Protein AF-A0A5K1CAE0-F1 (afdb_monomer_lite)

Organism: NCBI:txid210225

Sequence (84 aa):
RRAIGKTTLAKMVFNEVKEQFGNHNWWVCASEKPNHMGLLQKILKEVCKKSEGEPLKDSTSFPGLCTRLQSELSKCKFLLVLDD

Foldseek 3Di:
DPDPCPVVVVVVVCVVCVVVFPPQEDEAECVVPVDPLRSLVRLLCGLCVPVPDDDPPDDPDPVVSVVSSCVSPVVGDHHYHHHD

Radius of gyration: 14.09 Å; chains: 1; bounding box: 32×30×35 Å

Secondary structure (DSSP, 8-state):
---SSHHHHHHHHHHHHGGGGTT-EEEEESTTS-SHHHHHHHHHHHHHTT-TT--S-S--SHHHHHHHHHHHHHTS--EEEEE-

pLDDT: mean 85.02, std 14.22, range [47.94, 97.88]

Structure (mmCIF, N/CA/C/O backbone):
data_AF-A0A5K1CAE0-F1
#
_entry.id   AF-A0A5K1CAE0-F1
#
loop_
_atom_site.group_PDB
_atom_site.id
_atom_site.type_symbol
_atom_site.label_atom_id
_atom_site.label_alt_id
_atom_site.label_comp_id
_atom_site.label_asym_id
_atom_site.label_entity_id
_atom_site.label_seq_id
_atom_site.pdbx_PDB_ins_code
_atom_site.Cartn_x
_atom_site.Cartn_y
_atom_site.Cartn_z
_atom_site.occupancy
_atom_site.B_iso_or_equiv
_atom_site.auth_seq_id
_atom_site.auth_comp_id
_atom_site.auth_asym_id
_atom_site.auth_atom_id
_atom_site.pdbx_PDB_model_num
ATOM 1 N N . ARG A 1 1 ? 4.730 -11.529 -20.547 1.00 49.25 1 ARG A N 1
ATOM 2 C CA . ARG A 1 1 ? 3.653 -10.804 -21.270 1.00 49.25 1 ARG A CA 1
ATOM 3 C C . ARG A 1 1 ? 3.248 -9.585 -20.446 1.00 49.25 1 ARG A C 1
ATOM 5 O O . ARG A 1 1 ? 2.765 -9.772 -19.335 1.00 49.25 1 ARG A O 1
ATOM 12 N N . ARG A 1 2 ? 3.490 -8.369 -20.952 1.00 61.28 2 ARG A N 1
ATOM 13 C CA . ARG A 1 2 ? 2.945 -7.121 -20.386 1.00 61.28 2 ARG A CA 1
ATOM 14 C C . ARG A 1 2 ? 1.462 -6.985 -20.771 1.00 61.28 2 ARG A C 1
ATOM 16 O O . ARG A 1 2 ? 1.090 -7.407 -21.858 1.00 61.28 2 ARG A O 1
ATOM 23 N N . ALA A 1 3 ? 0.676 -6.429 -19.846 1.00 65.00 3 ALA A N 1
ATOM 24 C CA . ALA A 1 3 ? -0.723 -5.990 -19.948 1.00 65.00 3 ALA A CA 1
ATOM 25 C C . ALA A 1 3 ? -1.789 -7.011 -20.425 1.00 65.00 3 ALA A C 1
ATOM 27 O O . ALA A 1 3 ? -2.071 -7.144 -21.606 1.00 65.00 3 ALA A O 1
ATOM 28 N N . ILE A 1 4 ? -2.476 -7.644 -19.462 1.00 75.44 4 ILE A N 1
ATOM 29 C CA . ILE A 1 4 ? -3.802 -8.293 -19.640 1.00 75.44 4 ILE A CA 1
ATOM 30 C C . ILE A 1 4 ? -4.915 -7.466 -18.944 1.00 75.44 4 ILE A C 1
ATOM 32 O O . ILE A 1 4 ? -6.003 -7.941 -18.666 1.00 75.44 4 ILE A O 1
ATOM 36 N N . GLY A 1 5 ? -4.652 -6.188 -18.639 1.00 86.31 5 GLY A N 1
ATOM 37 C CA . GLY A 1 5 ? -5.638 -5.325 -17.973 1.00 86.31 5 GLY A CA 1
ATOM 38 C C . GLY A 1 5 ? -5.734 -5.511 -16.454 1.00 86.31 5 GLY A C 1
ATOM 39 O O . GLY A 1 5 ? -6.722 -5.101 -15.861 1.00 86.31 5 GLY A O 1
ATOM 40 N N . LYS A 1 6 ? -4.706 -6.079 -15.801 1.00 91.50 6 LYS A N 1
ATOM 41 C CA . LYS A 1 6 ? -4.635 -6.212 -14.329 1.00 91.50 6 LYS A CA 1
ATOM 42 C C . LYS A 1 6 ? -4.844 -4.875 -13.613 1.00 91.50 6 LYS A C 1
ATOM 44 O O . LYS A 1 6 ? -5.767 -4.745 -12.818 1.00 91.50 6 LYS A O 1
ATOM 49 N N . THR A 1 7 ? -4.039 -3.873 -13.962 1.00 92.50 7 THR A N 1
ATOM 50 C CA . THR A 1 7 ? -4.168 -2.507 -13.440 1.00 92.50 7 THR A CA 1
ATOM 51 C C . THR A 1 7 ? -5.535 -1.906 -13.770 1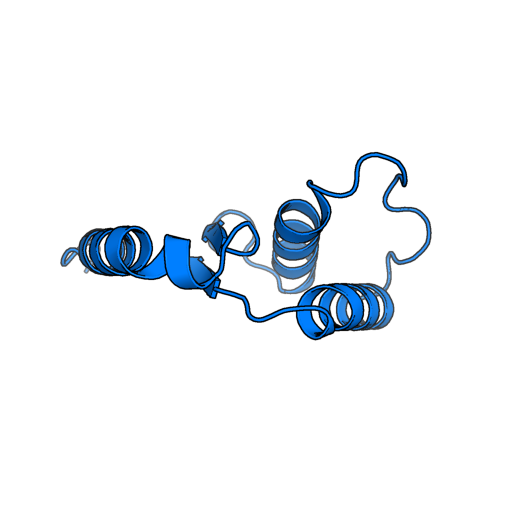.00 92.50 7 THR A C 1
ATOM 53 O O . THR A 1 7 ? -6.114 -1.220 -12.936 1.00 92.50 7 THR A O 1
ATOM 56 N N . THR A 1 8 ? -6.093 -2.192 -14.952 1.00 94.38 8 THR A N 1
ATOM 57 C CA . THR A 1 8 ? -7.438 -1.731 -15.334 1.00 94.38 8 THR A CA 1
ATOM 58 C C . THR A 1 8 ? -8.504 -2.301 -14.403 1.00 94.38 8 THR A C 1
ATOM 60 O O . THR A 1 8 ? -9.276 -1.537 -13.832 1.00 94.38 8 THR A O 1
ATOM 63 N N . LEU A 1 9 ? -8.509 -3.619 -14.189 1.00 95.25 9 LEU A N 1
ATOM 64 C CA . LEU A 1 9 ? -9.451 -4.278 -13.288 1.00 95.25 9 LEU A CA 1
ATOM 65 C C . LEU A 1 9 ? -9.281 -3.787 -11.844 1.00 95.25 9 LEU A C 1
ATOM 67 O O . LEU A 1 9 ? -10.262 -3.445 -11.192 1.00 95.25 9 LEU A O 1
ATOM 71 N N . ALA A 1 10 ? -8.041 -3.679 -11.362 1.00 95.50 10 ALA A N 1
ATOM 72 C CA . ALA A 1 10 ? -7.764 -3.171 -10.022 1.00 95.50 10 ALA A CA 1
ATOM 73 C C . ALA A 1 10 ? -8.250 -1.719 -9.841 1.00 95.50 10 ALA A C 1
ATOM 75 O O . ALA A 1 10 ? -8.815 -1.396 -8.800 1.00 95.50 10 ALA A O 1
ATOM 76 N N . LYS A 1 11 ? -8.112 -0.855 -10.860 1.00 95.75 11 LYS A N 1
ATOM 77 C CA . LYS A 1 11 ? -8.646 0.520 -10.834 1.00 95.75 11 LYS A CA 1
ATOM 78 C C . LYS A 1 11 ? -10.170 0.548 -10.804 1.00 95.75 11 LYS A C 1
ATOM 80 O O . LYS A 1 11 ? -10.732 1.385 -10.103 1.00 95.75 11 LYS A O 1
ATOM 85 N N . MET A 1 12 ? -10.832 -0.342 -11.548 1.00 97.31 12 MET A N 1
ATOM 86 C CA . MET A 1 12 ? -12.293 -0.462 -11.517 1.00 97.31 12 MET A CA 1
ATOM 87 C C . MET A 1 12 ? -12.773 -0.808 -10.106 1.00 97.31 12 MET A C 1
ATOM 89 O O . MET A 1 12 ? -13.556 -0.053 -9.538 1.00 97.31 12 MET A O 1
ATOM 93 N N . VAL A 1 13 ? -12.216 -1.868 -9.509 1.00 97.00 13 VAL A N 1
ATOM 94 C CA . VAL A 1 13 ? -12.562 -2.288 -8.142 1.00 97.00 13 VAL A CA 1
ATOM 95 C C . VAL A 1 13 ? -12.236 -1.189 -7.128 1.00 97.00 13 VAL A C 1
ATOM 97 O O . VAL A 1 13 ? -13.064 -0.874 -6.281 1.00 97.00 13 VAL A O 1
ATOM 100 N N . PHE A 1 14 ? -11.065 -0.551 -7.227 1.00 97.12 14 PHE A N 1
ATOM 101 C CA . PHE A 1 14 ? -10.681 0.543 -6.332 1.00 97.12 14 PHE A CA 1
ATOM 102 C C . PHE A 1 14 ? -11.682 1.701 -6.378 1.00 97.12 14 PHE A C 1
ATOM 104 O O . PHE A 1 14 ? -12.113 2.175 -5.332 1.00 97.12 14 PHE A O 1
ATOM 111 N N . ASN A 1 15 ? -12.087 2.139 -7.573 1.00 97.06 15 ASN A N 1
ATOM 112 C CA . ASN A 1 15 ? -13.058 3.223 -7.717 1.00 97.06 15 ASN A CA 1
ATOM 113 C C . ASN A 1 15 ? -14.444 2.863 -7.174 1.00 97.06 15 ASN A C 1
ATOM 115 O O . ASN A 1 15 ? -15.124 3.750 -6.667 1.00 97.06 15 ASN A O 1
ATOM 119 N N . GLU A 1 16 ? -14.841 1.594 -7.261 1.00 97.88 16 GLU A N 1
ATOM 120 C CA . GLU A 1 16 ? -16.119 1.103 -6.745 1.00 97.88 16 GLU A CA 1
ATOM 121 C C . GLU A 1 16 ? -16.152 1.070 -5.210 1.00 97.88 16 GLU A C 1
ATOM 123 O O . GLU A 1 16 ? -17.164 1.418 -4.604 1.00 97.88 16 GLU A O 1
ATOM 128 N N . VAL A 1 17 ? -15.043 0.692 -4.561 1.00 97.06 17 VAL A N 1
ATOM 129 C CA . VAL A 1 17 ? -15.035 0.445 -3.108 1.00 97.06 17 VAL A CA 1
ATOM 130 C C . VAL A 1 17 ? -14.378 1.545 -2.272 1.00 97.06 17 VAL A C 1
ATOM 132 O O . VAL A 1 17 ? -14.584 1.559 -1.060 1.00 97.06 17 VAL A O 1
ATOM 135 N N . LYS A 1 18 ? -13.604 2.473 -2.861 1.00 96.31 18 LYS A N 1
ATOM 136 C CA . LYS A 1 18 ? -12.793 3.463 -2.113 1.00 96.31 18 LYS A CA 1
ATOM 137 C C . LYS A 1 18 ? -13.586 4.306 -1.111 1.00 96.31 18 LYS A C 1
ATOM 139 O O . LYS A 1 18 ? -13.064 4.603 -0.040 1.00 96.31 18 LYS A O 1
ATOM 144 N N . GLU A 1 19 ? -14.843 4.633 -1.411 1.00 96.06 19 GLU A N 1
ATOM 145 C CA . GLU A 1 19 ? -15.695 5.442 -0.527 1.00 96.06 19 GLU A CA 1
ATOM 146 C C . GLU A 1 19 ? -15.977 4.727 0.807 1.00 96.06 19 GLU A C 1
ATOM 148 O O . GLU A 1 19 ? -16.087 5.368 1.849 1.00 96.06 19 GLU A O 1
ATOM 153 N N . GLN A 1 20 ? -15.971 3.386 0.826 1.00 96.75 2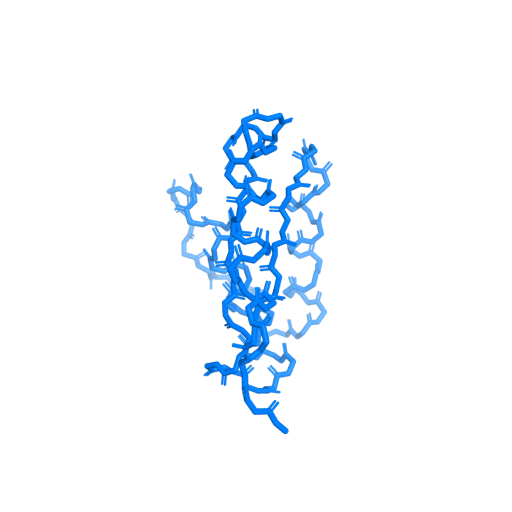0 GLN A N 1
ATOM 154 C CA . GLN A 1 20 ? -16.120 2.583 2.051 1.00 96.75 20 GLN A CA 1
ATOM 155 C C . GLN A 1 20 ? -14.915 2.688 3.003 1.00 96.75 20 GLN A C 1
ATOM 157 O O . GLN A 1 20 ? -14.970 2.194 4.134 1.00 96.75 20 GLN A O 1
ATOM 162 N N . PHE A 1 21 ? -13.819 3.284 2.533 1.00 95.50 21 PHE A N 1
ATOM 163 C CA . PHE A 1 21 ? -12.581 3.519 3.275 1.00 95.50 21 PHE A CA 1
ATOM 164 C C . PHE A 1 21 ? -12.350 5.019 3.533 1.00 95.50 21 PHE A C 1
ATOM 166 O O . PHE A 1 21 ? -11.308 5.411 4.067 1.00 95.50 21 PHE A O 1
ATOM 173 N N . GLY A 1 22 ? -13.320 5.872 3.175 1.00 91.75 22 GLY A N 1
ATOM 174 C CA . GLY A 1 22 ? -13.245 7.321 3.331 1.00 91.75 22 GLY A CA 1
ATOM 175 C C . GLY A 1 22 ? -11.953 7.881 2.744 1.00 91.75 22 GLY A C 1
ATOM 176 O O . GLY A 1 22 ? -11.550 7.532 1.643 1.00 91.75 22 GLY A O 1
ATOM 177 N N . ASN A 1 23 ? -11.247 8.707 3.512 1.00 91.25 23 ASN A N 1
ATOM 178 C CA . ASN A 1 23 ? -9.983 9.308 3.091 1.00 91.25 23 ASN A CA 1
ATOM 179 C C . ASN A 1 23 ? -8.764 8.365 3.130 1.00 91.25 23 ASN A C 1
ATOM 181 O O . ASN A 1 23 ? -7.678 8.791 2.737 1.00 91.25 23 ASN A O 1
ATOM 185 N N . HIS A 1 24 ? -8.912 7.117 3.567 1.00 94.12 24 HIS A N 1
ATOM 186 C CA . HIS A 1 24 ? -7.807 6.175 3.771 1.00 94.12 24 HIS A CA 1
ATOM 187 C C . HIS A 1 24 ? -7.739 5.154 2.635 1.00 94.12 24 HIS A C 1
ATOM 189 O O . HIS A 1 24 ? -7.722 3.941 2.845 1.00 94.12 24 HIS A O 1
ATOM 195 N N . ASN A 1 25 ? -7.749 5.665 1.406 1.00 95.38 25 ASN A N 1
ATOM 196 C CA . ASN A 1 25 ? -7.560 4.886 0.194 1.00 95.38 25 ASN A CA 1
ATOM 197 C C . ASN A 1 25 ? -6.341 5.428 -0.563 1.00 95.38 25 ASN A C 1
ATOM 199 O O . ASN A 1 25 ? -6.257 6.625 -0.840 1.00 95.38 25 ASN A O 1
ATOM 203 N N . TRP A 1 26 ? -5.379 4.557 -0.861 1.00 95.50 26 TRP A N 1
ATOM 204 C CA . TRP A 1 26 ? -4.117 4.933 -1.497 1.00 95.50 26 TRP A CA 1
ATOM 205 C C . TRP A 1 26 ? -3.730 3.942 -2.588 1.00 95.50 26 TRP A C 1
ATOM 207 O O . TRP A 1 26 ? -3.942 2.735 -2.464 1.00 95.50 26 TRP A O 1
ATOM 217 N N . TRP A 1 27 ? -3.110 4.468 -3.640 1.00 95.44 27 TRP A N 1
ATOM 218 C CA . TRP A 1 27 ? -2.575 3.699 -4.755 1.00 95.44 27 TRP A CA 1
ATOM 219 C C . TRP A 1 27 ? -1.096 4.029 -4.925 1.00 95.44 27 TRP A C 1
ATOM 221 O O . TRP A 1 27 ? -0.735 5.177 -5.183 1.00 95.44 27 TRP A O 1
ATOM 231 N N . VAL A 1 28 ? -0.233 3.027 -4.784 1.00 93.19 28 VAL A N 1
ATOM 232 C CA . VAL A 1 28 ? 1.221 3.180 -4.838 1.00 93.19 28 VAL A CA 1
ATOM 233 C C . VAL A 1 28 ? 1.767 2.327 -5.975 1.00 93.19 28 VAL A C 1
ATOM 235 O O . VAL A 1 28 ? 1.614 1.113 -5.962 1.00 93.19 28 VAL A O 1
ATOM 238 N N . CYS A 1 29 ? 2.441 2.958 -6.937 1.00 91.06 29 CYS A N 1
ATOM 239 C CA . CYS A 1 29 ? 3.224 2.249 -7.952 1.00 91.06 29 CYS A CA 1
ATOM 240 C C . CYS A 1 29 ? 4.558 1.772 -7.343 1.00 91.06 29 CYS A C 1
ATOM 242 O O . CYS A 1 29 ? 5.340 2.593 -6.848 1.00 91.06 29 CYS A O 1
ATOM 244 N N . ALA A 1 30 ? 4.805 0.465 -7.324 1.00 85.94 30 ALA A N 1
ATOM 245 C CA . ALA A 1 30 ? 5.948 -0.160 -6.668 1.00 85.94 30 ALA A CA 1
ATOM 246 C C . ALA A 1 30 ? 7.209 -0.161 -7.550 1.00 85.94 30 ALA A C 1
ATOM 248 O O . ALA A 1 30 ? 8.320 -0.031 -7.032 1.00 85.94 30 ALA A O 1
ATOM 249 N N . SER A 1 31 ? 7.055 -0.204 -8.872 1.00 81.94 31 SER A N 1
ATOM 250 C CA . SER A 1 31 ? 8.139 -0.332 -9.852 1.00 81.94 31 SER A CA 1
ATOM 251 C C . SER A 1 31 ? 9.033 0.896 -9.908 1.00 81.94 31 SER A C 1
ATOM 253 O O . SER A 1 31 ? 10.221 0.780 -10.201 1.00 81.94 31 SER A O 1
ATOM 255 N N . GLU A 1 32 ? 8.509 2.068 -9.545 1.00 74.62 32 GLU A N 1
ATOM 256 C CA . GLU A 1 32 ? 9.299 3.295 -9.410 1.00 74.62 32 GLU A CA 1
ATOM 257 C C . GLU A 1 32 ? 10.386 3.200 -8.320 1.00 74.62 32 GLU A C 1
ATOM 259 O O . GLU A 1 32 ? 11.354 3.962 -8.351 1.00 74.62 32 GLU A O 1
ATOM 264 N N . LYS A 1 33 ? 10.250 2.291 -7.340 1.00 71.25 33 LYS A N 1
ATOM 265 C CA . LYS A 1 33 ? 11.245 2.061 -6.281 1.00 71.25 33 LYS A CA 1
ATOM 266 C C . LYS A 1 33 ? 11.366 0.563 -5.958 1.00 71.25 33 LYS A C 1
ATOM 268 O O . LYS A 1 33 ? 10.713 0.087 -5.033 1.00 71.25 33 LYS A O 1
ATOM 273 N N . PRO A 1 34 ? 12.264 -0.174 -6.635 1.00 66.81 34 PRO A N 1
ATOM 274 C CA . PRO A 1 34 ? 12.282 -1.638 -6.584 1.00 66.81 34 PRO A CA 1
ATOM 275 C C . PRO A 1 34 ? 12.810 -2.226 -5.267 1.00 66.81 34 PRO A C 1
ATOM 277 O O . PRO A 1 34 ? 12.678 -3.425 -5.043 1.00 66.81 34 PRO A O 1
ATOM 280 N N . ASN A 1 35 ? 13.431 -1.422 -4.394 1.00 85.06 35 ASN A N 1
ATOM 281 C CA . ASN A 1 35 ? 13.928 -1.900 -3.103 1.00 85.06 35 ASN A CA 1
ATOM 282 C C . ASN A 1 35 ? 12.932 -1.626 -1.964 1.00 85.06 35 ASN A C 1
ATOM 284 O O . ASN A 1 35 ? 12.210 -0.627 -1.970 1.00 85.06 35 ASN A O 1
ATOM 288 N N . HIS A 1 36 ? 12.928 -2.507 -0.957 1.00 88.56 36 HIS A N 1
ATOM 289 C CA . HIS A 1 36 ? 11.954 -2.479 0.142 1.00 88.56 36 HIS A CA 1
ATOM 290 C C . HIS A 1 36 ? 11.954 -1.149 0.905 1.00 88.56 36 HIS A C 1
ATOM 292 O O . HIS A 1 36 ? 10.894 -0.645 1.267 1.00 88.56 36 HIS A O 1
ATOM 298 N N . MET A 1 37 ? 13.133 -0.557 1.124 1.00 88.88 37 MET A N 1
ATOM 299 C CA . MET A 1 37 ? 13.269 0.737 1.798 1.00 88.88 37 MET A CA 1
ATOM 300 C C . MET A 1 37 ? 12.592 1.855 0.998 1.00 88.88 37 MET A C 1
ATOM 302 O O . MET A 1 37 ? 11.836 2.661 1.537 1.00 88.88 37 MET A O 1
ATOM 306 N N . GLY A 1 38 ? 12.841 1.890 -0.308 1.00 88.25 38 GLY A N 1
ATOM 307 C CA . GLY A 1 38 ? 12.279 2.870 -1.216 1.00 88.25 38 GLY A CA 1
ATOM 308 C C . GLY A 1 38 ? 10.760 2.763 -1.303 1.00 88.25 38 GLY A C 1
ATOM 309 O O . GLY A 1 38 ? 10.079 3.787 -1.203 1.00 88.25 38 GLY A O 1
ATOM 310 N N . LEU A 1 39 ? 10.237 1.542 -1.432 1.00 90.88 39 LEU A N 1
ATOM 311 C CA . LEU A 1 39 ? 8.799 1.282 -1.424 1.00 90.88 39 LEU A CA 1
ATOM 312 C C . LEU A 1 39 ? 8.161 1.717 -0.099 1.00 90.88 39 LEU A C 1
ATOM 314 O O . LEU A 1 39 ? 7.178 2.454 -0.116 1.00 90.88 39 LEU A O 1
ATOM 318 N N . LEU A 1 40 ? 8.754 1.350 1.040 1.00 91.62 40 LEU A N 1
ATOM 319 C CA . LEU A 1 40 ? 8.265 1.732 2.366 1.00 91.62 40 LEU A CA 1
ATOM 320 C C . LEU A 1 40 ? 8.201 3.255 2.539 1.00 91.62 40 LEU A C 1
ATOM 322 O O . LEU A 1 40 ? 7.183 3.787 2.977 1.00 91.62 40 LEU A O 1
ATOM 326 N N . GLN A 1 41 ? 9.243 3.976 2.119 1.00 89.19 41 GLN A N 1
ATOM 327 C CA . GLN A 1 41 ? 9.242 5.442 2.113 1.00 89.19 41 GLN A CA 1
ATOM 328 C C . GLN A 1 41 ? 8.146 6.025 1.211 1.00 89.19 41 GLN A C 1
ATOM 330 O O . GLN A 1 41 ? 7.562 7.055 1.544 1.00 89.19 41 GLN A O 1
ATOM 335 N N . LYS A 1 42 ? 7.872 5.399 0.057 1.00 90.00 42 LYS A N 1
ATOM 336 C CA . LYS A 1 42 ? 6.824 5.851 -0.869 1.00 90.00 42 LYS A CA 1
ATOM 337 C C . LYS A 1 42 ? 5.435 5.644 -0.270 1.00 90.00 42 LYS A C 1
ATOM 339 O O . LYS A 1 42 ? 4.647 6.584 -0.274 1.00 90.00 42 LYS A O 1
ATOM 344 N N . ILE A 1 43 ? 5.172 4.467 0.297 1.00 92.50 43 ILE A N 1
ATOM 345 C CA . ILE A 1 43 ? 3.919 4.172 1.003 1.00 92.50 43 ILE A CA 1
ATOM 346 C C . ILE A 1 43 ? 3.724 5.171 2.143 1.00 92.50 43 ILE A C 1
ATOM 348 O O . ILE A 1 43 ? 2.678 5.807 2.221 1.00 92.50 43 ILE A O 1
ATOM 352 N N . LEU A 1 44 ? 4.743 5.368 2.984 1.00 91.31 44 LEU A N 1
ATOM 353 C CA . LEU A 1 44 ? 4.656 6.288 4.115 1.00 91.31 44 LEU A CA 1
ATOM 354 C C . LEU A 1 44 ? 4.387 7.727 3.657 1.00 91.31 44 LEU A C 1
ATOM 356 O O . LEU A 1 44 ? 3.565 8.414 4.253 1.00 91.31 44 LEU A O 1
ATOM 360 N N . LYS A 1 45 ? 5.022 8.171 2.565 1.00 88.44 45 LYS A N 1
ATOM 361 C CA . LYS A 1 45 ? 4.733 9.476 1.964 1.00 88.44 45 LYS A CA 1
ATOM 362 C C . LYS A 1 45 ? 3.266 9.579 1.541 1.00 88.44 45 LYS A C 1
ATOM 364 O O . LYS A 1 45 ? 2.649 10.590 1.836 1.00 88.44 45 LYS A O 1
ATOM 369 N N . GLU A 1 46 ? 2.698 8.574 0.873 1.00 91.06 46 GLU A N 1
ATOM 370 C CA . GLU A 1 46 ? 1.283 8.604 0.466 1.00 91.06 46 GLU A CA 1
ATOM 371 C C . GLU A 1 46 ? 0.317 8.574 1.657 1.00 91.06 46 GLU A C 1
ATOM 373 O O . GLU A 1 46 ? -0.640 9.347 1.688 1.00 91.06 46 GLU A O 1
ATOM 378 N N . VAL A 1 47 ? 0.588 7.736 2.660 1.00 91.31 47 VAL A N 1
ATOM 379 C CA . VAL A 1 47 ? -0.258 7.592 3.855 1.00 91.31 47 VAL A CA 1
ATOM 380 C C . VAL A 1 47 ? -0.217 8.856 4.719 1.00 91.31 47 VAL A C 1
ATOM 382 O O . VAL A 1 47 ? -1.261 9.354 5.134 1.00 91.31 47 VAL A O 1
ATOM 385 N N . CYS A 1 48 ? 0.969 9.435 4.927 1.00 85.56 48 CYS A N 1
ATOM 386 C CA . CYS A 1 48 ? 1.158 10.623 5.763 1.00 85.56 48 CYS A CA 1
ATOM 387 C C . CYS A 1 48 ? 0.919 11.957 5.032 1.00 85.56 48 CYS A C 1
ATOM 389 O O . CYS A 1 48 ? 0.910 12.996 5.682 1.00 85.56 48 CYS A O 1
ATOM 391 N N . LYS A 1 49 ? 0.693 11.979 3.708 1.00 75.25 49 LYS A N 1
ATOM 392 C CA . LYS A 1 49 ? 0.418 13.217 2.937 1.00 75.25 49 LYS A CA 1
ATOM 393 C C . LYS A 1 49 ? -0.745 14.050 3.488 1.00 75.25 49 LYS A C 1
ATOM 395 O O . LYS A 1 49 ? -0.817 15.235 3.190 1.00 75.25 49 LYS A O 1
ATOM 400 N N . LYS A 1 50 ? -1.658 13.435 4.247 1.00 58.38 50 LYS A N 1
ATOM 401 C CA . LYS A 1 50 ? -2.826 14.104 4.839 1.00 58.38 50 LYS A CA 1
ATOM 402 C C . LYS A 1 50 ? -2.565 14.710 6.222 1.00 58.38 50 LYS A C 1
ATOM 404 O O . LYS A 1 50 ? -3.387 15.492 6.681 1.00 58.38 50 LYS A O 1
ATOM 409 N N . SER A 1 51 ? -1.449 14.386 6.879 1.00 56.53 51 SER A N 1
ATOM 410 C CA . SER A 1 51 ? -1.047 15.029 8.133 1.00 56.53 51 SER A CA 1
ATOM 411 C C . SER A 1 51 ? -0.136 16.217 7.817 1.00 56.53 51 SER A C 1
ATOM 413 O O . SER A 1 51 ? 1.089 16.104 7.867 1.00 56.53 51 SER A O 1
ATOM 415 N N . GLU A 1 52 ? -0.725 17.345 7.419 1.00 47.94 52 GLU A N 1
ATOM 416 C CA . GLU A 1 52 ? 0.003 18.612 7.320 1.00 47.94 52 GLU A CA 1
ATOM 417 C C . GLU A 1 52 ? 0.522 18.992 8.714 1.00 47.94 52 GLU A C 1
ATOM 419 O O . GLU A 1 52 ? -0.261 19.288 9.612 1.00 47.94 52 GLU A O 1
ATOM 424 N N . GLY A 1 53 ? 1.837 18.944 8.929 1.00 48.41 53 GLY A N 1
ATOM 425 C CA . GLY A 1 53 ? 2.424 19.505 10.150 1.00 48.41 53 GLY A CA 1
ATOM 426 C C . GLY A 1 53 ? 3.798 18.973 10.526 1.00 48.41 53 GLY A C 1
ATOM 427 O O . GLY A 1 53 ? 4.608 19.718 11.062 1.00 48.41 53 GLY A O 1
ATOM 428 N N . GLU A 1 54 ? 4.110 17.723 10.194 1.00 50.84 54 GLU A N 1
ATOM 429 C CA . GLU A 1 54 ? 5.362 17.104 10.630 1.00 50.84 54 GLU A CA 1
ATOM 430 C C . GLU A 1 54 ? 6.225 16.752 9.411 1.00 50.84 54 GLU A C 1
ATOM 432 O O . GLU A 1 54 ? 5.851 15.873 8.623 1.00 50.84 54 GLU A O 1
ATOM 437 N N . PRO A 1 55 ? 7.402 17.388 9.231 1.00 54.09 55 PRO A N 1
ATOM 438 C CA . PRO A 1 55 ? 8.422 16.824 8.362 1.00 54.09 55 PRO A CA 1
ATOM 439 C C . PRO A 1 55 ? 8.652 15.364 8.776 1.00 54.09 55 PRO A C 1
ATOM 441 O O . PRO A 1 55 ? 8.525 15.025 9.951 1.00 54.09 55 PRO A O 1
ATOM 444 N N . LEU A 1 56 ? 9.010 14.484 7.836 1.00 57.34 56 LEU A N 1
ATOM 445 C CA . LEU A 1 56 ? 9.488 13.131 8.148 1.00 57.34 56 LEU A CA 1
ATOM 446 C C . LEU A 1 56 ? 10.836 13.226 8.894 1.00 57.34 56 LEU A C 1
ATOM 448 O O . LEU A 1 56 ? 11.881 12.880 8.352 1.00 57.34 56 LEU A O 1
ATOM 452 N N . LYS A 1 57 ? 10.836 13.761 10.112 1.00 59.03 57 LYS A N 1
ATOM 453 C CA . LYS A 1 57 ? 11.944 13.698 11.045 1.00 59.03 57 LYS A CA 1
ATOM 454 C C . LYS A 1 57 ? 11.827 12.376 11.806 1.00 59.03 57 LYS A C 1
ATOM 456 O O . LYS A 1 57 ? 10.738 11.926 12.156 1.00 59.03 57 LYS A O 1
ATOM 461 N N . ASP A 1 58 ? 12.982 11.743 11.961 1.00 53.91 58 ASP A N 1
ATOM 462 C CA . ASP A 1 58 ? 13.306 10.783 13.022 1.00 53.91 58 ASP A CA 1
ATOM 463 C C . ASP A 1 58 ? 13.106 9.276 12.802 1.00 53.91 58 ASP A C 1
ATOM 465 O O . ASP A 1 58 ? 13.373 8.493 13.709 1.00 53.91 58 ASP A O 1
ATOM 469 N N . SER A 1 59 ? 12.836 8.798 11.583 1.00 57.78 59 SER A N 1
ATOM 470 C CA . SER A 1 59 ? 13.099 7.378 11.288 1.00 57.78 59 SER A CA 1
ATOM 471 C C . SER A 1 59 ? 13.669 7.154 9.891 1.00 57.78 59 SER A C 1
ATOM 473 O O . SER A 1 59 ? 12.935 6.979 8.924 1.00 57.78 59 SER A O 1
ATOM 475 N N . THR A 1 60 ? 14.996 7.132 9.773 1.00 69.81 60 THR A N 1
ATOM 476 C CA . THR A 1 60 ? 15.688 6.642 8.565 1.00 69.81 60 THR A CA 1
ATOM 477 C C . THR A 1 60 ? 15.872 5.124 8.580 1.00 69.81 60 THR A C 1
ATOM 479 O O . THR A 1 60 ? 16.187 4.529 7.549 1.00 69.81 60 THR A O 1
ATOM 482 N N . SER A 1 61 ? 15.667 4.479 9.733 1.00 86.81 61 SER A N 1
ATOM 483 C CA . SER A 1 61 ? 15.786 3.032 9.874 1.00 86.81 61 SER A CA 1
ATOM 484 C C . SER A 1 61 ? 14.527 2.320 9.381 1.00 86.81 61 SER A C 1
ATOM 486 O O . SER A 1 61 ? 13.402 2.786 9.571 1.00 86.81 61 SER A O 1
ATOM 488 N N . PHE A 1 62 ? 14.716 1.1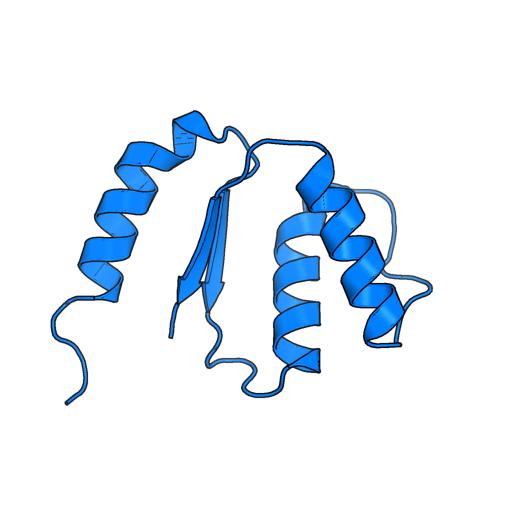49 8.771 1.00 87.25 62 PHE A N 1
ATOM 489 C CA . PHE A 1 62 ? 13.614 0.323 8.280 1.00 87.25 62 PHE A CA 1
ATOM 490 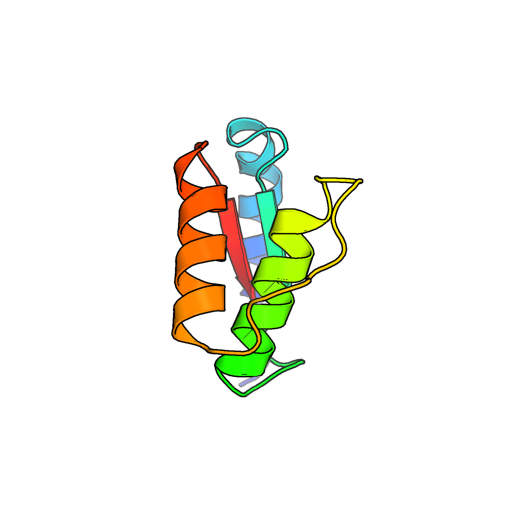C C . PHE A 1 62 ? 12.604 -0.034 9.390 1.00 87.25 62 PHE A C 1
ATOM 492 O O . PHE A 1 62 ? 11.410 0.167 9.170 1.00 87.25 62 PHE A O 1
ATOM 499 N N . PRO A 1 63 ? 13.026 -0.459 10.605 1.00 91.00 63 PRO A N 1
ATOM 500 C CA . PRO A 1 63 ? 12.0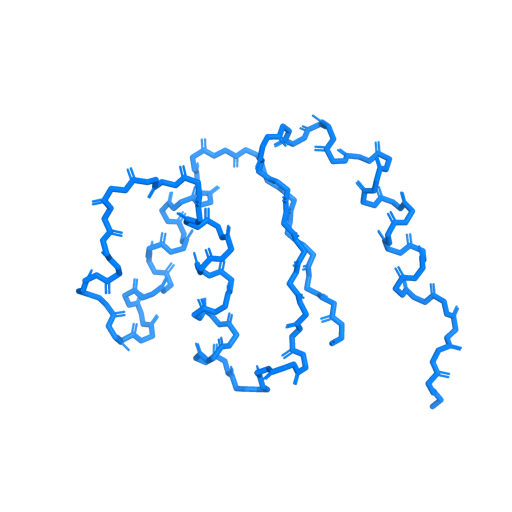86 -0.738 11.690 1.00 91.00 63 PRO A CA 1
ATOM 501 C C . PRO A 1 63 ? 11.285 0.494 12.117 1.00 91.00 63 PRO A C 1
ATOM 503 O O . PRO A 1 63 ? 10.081 0.389 12.320 1.00 91.00 63 PRO A O 1
ATOM 506 N N . GLY A 1 64 ? 11.920 1.669 12.202 1.00 89.88 64 GLY A N 1
ATOM 507 C CA . GLY A 1 64 ? 11.224 2.898 12.587 1.00 89.88 64 GLY A CA 1
ATOM 508 C C . GLY A 1 64 ? 10.162 3.312 11.565 1.00 89.88 64 GLY A C 1
ATOM 509 O O . GLY A 1 64 ? 9.041 3.651 11.942 1.00 89.88 64 GLY A O 1
ATOM 510 N N . LEU A 1 65 ? 10.476 3.191 10.270 1.00 89.50 65 LEU A N 1
ATOM 511 C CA . LEU A 1 65 ? 9.515 3.434 9.191 1.00 89.50 65 LEU A CA 1
ATOM 512 C C . LEU A 1 65 ? 8.343 2.440 9.224 1.00 89.50 65 LEU A C 1
ATOM 514 O O . LEU A 1 65 ? 7.198 2.850 9.030 1.00 89.50 65 LEU A O 1
ATOM 518 N N . CYS A 1 66 ? 8.603 1.158 9.507 1.00 91.06 66 CYS A N 1
ATOM 519 C CA . CYS A 1 66 ? 7.556 0.145 9.673 1.00 91.06 66 CYS A CA 1
ATOM 520 C C . CYS A 1 66 ? 6.641 0.460 10.861 1.00 91.06 66 CYS A C 1
ATOM 522 O O . CYS A 1 66 ? 5.422 0.467 10.696 1.00 91.06 66 CYS A O 1
ATOM 524 N N . THR A 1 67 ? 7.210 0.777 12.029 1.00 92.25 67 THR A N 1
ATOM 525 C CA . THR A 1 67 ? 6.443 1.148 13.229 1.00 92.25 67 THR A CA 1
ATOM 526 C C . THR A 1 67 ? 5.560 2.365 12.968 1.00 92.25 67 THR A C 1
ATOM 528 O O . THR A 1 67 ? 4.392 2.382 13.355 1.00 92.25 67 THR A O 1
ATOM 531 N N . ARG A 1 68 ? 6.080 3.376 12.259 1.00 89.94 68 ARG A N 1
ATOM 532 C CA . ARG A 1 68 ? 5.301 4.567 11.902 1.00 89.94 68 ARG A CA 1
ATOM 533 C C . ARG A 1 68 ? 4.157 4.238 10.948 1.00 89.94 68 ARG A C 1
ATOM 535 O O . ARG A 1 68 ? 3.031 4.657 11.198 1.00 89.94 68 ARG A O 1
ATOM 542 N N . LEU A 1 69 ? 4.420 3.466 9.891 1.00 91.75 69 LEU A N 1
ATOM 543 C CA . LEU A 1 69 ? 3.374 3.043 8.960 1.00 91.75 69 LEU A CA 1
ATOM 544 C C . LEU A 1 69 ? 2.280 2.241 9.680 1.00 91.75 69 LEU A C 1
ATOM 546 O O . LEU A 1 69 ? 1.097 2.489 9.468 1.00 91.75 69 LEU A O 1
ATOM 550 N N . GLN A 1 70 ? 2.669 1.323 10.566 1.00 93.25 70 GLN A N 1
ATOM 551 C CA . GLN A 1 70 ? 1.734 0.541 11.372 1.00 93.25 70 GLN A CA 1
ATOM 552 C C . GLN A 1 70 ? 0.880 1.432 12.284 1.00 93.25 70 GLN A C 1
ATOM 554 O O . GLN A 1 70 ? -0.332 1.233 12.365 1.00 93.25 70 GLN A O 1
ATOM 559 N N . SER A 1 71 ? 1.486 2.436 12.924 1.00 92.00 71 SER A N 1
ATOM 560 C CA . SER A 1 71 ? 0.765 3.411 13.749 1.00 92.00 71 SER A CA 1
ATOM 561 C C . SER A 1 71 ? -0.301 4.151 12.939 1.00 92.00 71 SER A C 1
ATOM 563 O O . SER A 1 71 ? -1.450 4.207 13.365 1.00 92.00 71 SER A O 1
ATOM 565 N N . GLU A 1 72 ? 0.020 4.636 11.736 1.00 90.25 72 GLU A N 1
ATOM 566 C CA . GLU A 1 72 ? -0.963 5.325 10.888 1.00 90.25 72 GLU A CA 1
ATOM 567 C C . GLU A 1 72 ? -2.091 4.404 10.406 1.00 90.25 72 GLU A C 1
ATOM 569 O O . GLU A 1 72 ? -3.267 4.753 10.512 1.00 90.25 72 GLU A O 1
ATOM 574 N N . LEU A 1 73 ? -1.752 3.205 9.927 1.00 93.06 73 LEU A N 1
ATOM 575 C CA . LEU A 1 73 ? -2.738 2.264 9.390 1.00 93.06 73 LEU A CA 1
ATOM 576 C C . LEU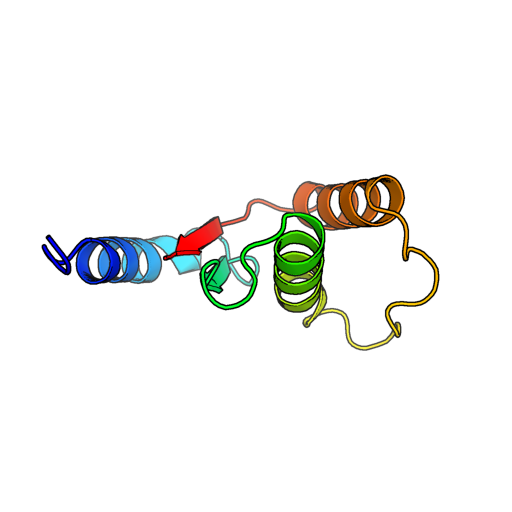 A 1 73 ? -3.637 1.648 10.472 1.00 93.06 73 LEU A C 1
ATOM 578 O O . LEU A 1 73 ? -4.764 1.267 10.176 1.00 93.06 73 LEU A O 1
ATOM 582 N N . SER A 1 74 ? -3.180 1.570 11.726 1.00 93.50 74 SER A N 1
ATOM 583 C CA . SER A 1 74 ? -3.974 1.008 12.832 1.00 93.50 74 SER A CA 1
ATOM 584 C C . SER A 1 74 ? -5.132 1.901 13.295 1.00 93.50 74 SER A C 1
ATOM 586 O O . SER A 1 74 ? -6.046 1.420 13.962 1.00 93.50 74 SER A O 1
ATOM 588 N N . LYS A 1 75 ? -5.133 3.186 12.921 1.00 89.81 75 LYS A N 1
ATOM 589 C CA . LYS A 1 75 ? -6.154 4.163 13.337 1.00 89.81 75 LYS A CA 1
ATOM 590 C C . LYS A 1 75 ? -7.480 4.018 12.588 1.00 89.81 75 LYS A C 1
ATOM 592 O O . LYS A 1 75 ? -8.476 4.609 13.000 1.00 89.81 75 LYS A O 1
ATOM 597 N N . CYS A 1 76 ? -7.505 3.306 11.461 1.00 88.62 76 CYS A N 1
ATOM 598 C CA . CYS A 1 76 ? -8.658 3.305 10.568 1.00 88.62 76 CYS A CA 1
ATOM 599 C C . CYS A 1 76 ? -8.757 2.040 9.710 1.00 88.62 76 CYS A C 1
ATOM 601 O O . CYS A 1 76 ? -7.791 1.314 9.492 1.00 88.62 76 CYS A O 1
ATOM 603 N N . LYS A 1 77 ? -9.950 1.808 9.160 1.00 95.25 77 LYS A N 1
ATOM 604 C CA . LYS A 1 77 ? -10.130 0.885 8.038 1.00 95.25 77 LYS A CA 1
ATOM 605 C C . LYS A 1 77 ? -9.545 1.541 6.782 1.00 95.25 77 LYS A C 1
ATOM 607 O O . LYS A 1 77 ? -9.951 2.651 6.445 1.00 95.25 77 LYS A O 1
ATOM 612 N N . PHE A 1 78 ? -8.642 0.855 6.082 1.00 96.50 78 PHE A N 1
ATOM 613 C CA . PHE A 1 78 ? -7.942 1.406 4.918 1.00 96.50 78 PHE A CA 1
ATOM 614 C C . PHE A 1 78 ? -7.958 0.482 3.696 1.00 96.50 78 PHE A C 1
ATOM 616 O O . PHE A 1 78 ? -8.140 -0.730 3.811 1.00 96.50 78 PHE A O 1
ATOM 623 N N . LEU A 1 79 ? -7.716 1.079 2.528 1.00 97.19 79 LEU A N 1
ATOM 624 C CA . LEU A 1 79 ? -7.468 0.400 1.261 1.00 97.19 79 LEU A CA 1
ATOM 625 C C . LEU A 1 79 ? -6.120 0.861 0.703 1.00 97.19 79 LEU A C 1
ATOM 627 O O . LEU A 1 79 ? -5.949 2.031 0.368 1.00 97.19 79 LEU A O 1
ATOM 631 N N . LEU A 1 80 ? -5.162 -0.054 0.583 1.00 95.94 80 LEU A N 1
ATOM 632 C CA . LEU A 1 80 ? -3.846 0.226 0.012 1.00 95.94 80 LEU A CA 1
ATOM 633 C C . LEU A 1 80 ? -3.604 -0.704 -1.175 1.00 95.94 80 LEU A C 1
ATOM 635 O O . LEU A 1 80 ? -3.494 -1.916 -1.002 1.00 95.94 80 LEU A O 1
ATOM 639 N N . VAL A 1 81 ? -3.508 -0.132 -2.373 1.00 96.00 81 VAL A N 1
ATOM 640 C CA . VAL A 1 81 ? -3.149 -0.868 -3.589 1.00 96.00 81 VAL A CA 1
ATOM 641 C C . VAL A 1 81 ? -1.669 -0.657 -3.877 1.00 96.00 81 VAL A C 1
ATOM 643 O O . VAL A 1 81 ? -1.218 0.481 -4.014 1.00 96.00 81 VAL A O 1
ATOM 646 N N . LEU A 1 82 ? -0.927 -1.758 -3.985 1.00 93.94 82 LEU A N 1
ATOM 647 C CA . LEU A 1 82 ? 0.433 -1.785 -4.515 1.00 93.94 82 LEU A CA 1
ATOM 648 C C . LEU A 1 82 ? 0.351 -2.301 -5.957 1.00 93.94 82 LEU A C 1
ATOM 650 O O . LEU A 1 82 ? 0.045 -3.471 -6.178 1.00 93.94 82 LEU A O 1
ATOM 654 N N . ASP A 1 83 ? 0.544 -1.407 -6.920 1.00 92.31 83 ASP A N 1
ATOM 655 C CA . ASP A 1 83 ? 0.482 -1.686 -8.363 1.00 92.31 83 ASP A CA 1
ATOM 656 C C . ASP A 1 83 ? 1.886 -1.664 -8.966 1.00 92.31 83 ASP A C 1
ATOM 658 O O . ASP A 1 83 ? 2.768 -1.053 -8.368 1.00 92.31 83 ASP A O 1
ATOM 662 N N . ASP A 1 84 ? 2.060 -2.328 -10.116 1.00 84.12 84 ASP A N 1
ATOM 663 C CA . ASP A 1 84 ? 3.353 -2.670 -10.745 1.00 84.12 84 ASP A CA 1
ATOM 664 C C . ASP A 1 84 ? 4.422 -1.602 -10.553 1.00 84.12 84 ASP A C 1
ATOM 666 O O . ASP A 1 84 ? 4.287 -0.448 -11.026 1.00 84.12 84 ASP A O 1
#

InterPro domains:
  IPR002182 NB-ARC [PF00931] (4-84)
  IPR027417 P-loop containing nucleoside triphosphate hydrolase [G3DSA:3.40.50.300] (2-84)
  IPR027417 P-loop containing nucleoside triphosphate hydrolase [SSF52540] (4-84)